Protein AF-A0A939CC47-F1 (afdb_monomer)

pLDDT: mean 85.48, std 13.49, range [52.25, 98.19]

Structure (mmCIF, N/CA/C/O backbone):
data_AF-A0A939CC47-F1
#
_entry.id   AF-A0A939CC47-F1
#
loop_
_atom_site.group_PDB
_atom_site.id
_atom_site.type_symbol
_atom_site.label_atom_id
_atom_site.label_alt_id
_atom_site.label_comp_id
_atom_site.label_asym_id
_atom_site.label_entity_id
_atom_site.label_seq_id
_atom_site.pdbx_PDB_ins_code
_atom_site.Cartn_x
_atom_site.Cartn_y
_atom_site.Cartn_z
_atom_site.occupancy
_atom_site.B_iso_or_equiv
_atom_site.auth_seq_id
_atom_site.auth_comp_id
_atom_site.auth_asym_id
_atom_site.auth_atom_id
_atom_site.pdbx_PDB_model_num
ATOM 1 N N . MET A 1 1 ? 1.104 9.742 51.052 1.00 52.25 1 MET A N 1
ATOM 2 C CA . MET A 1 1 ? 0.453 8.570 50.416 1.00 52.25 1 MET A CA 1
ATOM 3 C C . MET A 1 1 ? -0.758 8.930 49.542 1.00 52.25 1 MET A C 1
ATOM 5 O O . MET A 1 1 ? -0.833 8.442 48.426 1.00 52.25 1 MET A O 1
ATOM 9 N N . LYS A 1 2 ? -1.683 9.817 49.956 1.00 56.56 2 LYS A N 1
ATOM 10 C CA . LYS A 1 2 ? -2.854 10.183 49.116 1.00 56.56 2 LYS A CA 1
ATOM 11 C C . LYS A 1 2 ? -2.512 10.945 47.816 1.00 56.56 2 LYS A C 1
ATOM 13 O O . LYS A 1 2 ? -3.215 10.789 46.826 1.00 56.56 2 LYS A O 1
ATOM 18 N N . LYS A 1 3 ? -1.439 11.753 47.792 1.00 59.75 3 LYS A N 1
ATOM 19 C CA . LYS A 1 3 ? -1.012 12.516 46.595 1.00 59.75 3 LYS A CA 1
ATOM 20 C C . LYS A 1 3 ? -0.317 11.646 45.534 1.00 59.75 3 LYS A C 1
ATOM 22 O O . LYS A 1 3 ? -0.563 11.835 44.351 1.00 59.75 3 LYS A O 1
ATOM 27 N N . THR A 1 4 ? 0.481 10.663 45.954 1.00 66.62 4 THR A N 1
ATOM 28 C CA . THR A 1 4 ? 1.169 9.723 45.048 1.00 66.62 4 THR A CA 1
ATOM 29 C C . THR A 1 4 ? 0.193 8.746 44.388 1.00 66.62 4 THR A C 1
ATOM 31 O O . THR A 1 4 ? 0.344 8.439 43.214 1.00 66.62 4 THR A O 1
ATOM 34 N N . SER A 1 5 ? -0.867 8.339 45.098 1.00 68.00 5 SER A N 1
ATOM 35 C CA . SER A 1 5 ? -1.949 7.514 44.537 1.00 68.00 5 SER A CA 1
ATOM 36 C C . SER A 1 5 ? -2.760 8.245 43.453 1.00 68.00 5 SER A C 1
ATOM 38 O O . SER A 1 5 ? -3.056 7.656 42.418 1.00 68.00 5 SER A O 1
ATOM 40 N N . LYS A 1 6 ? -3.049 9.546 43.627 1.00 77.56 6 LYS A N 1
ATOM 41 C CA . LYS A 1 6 ? -3.721 10.357 42.593 1.00 77.56 6 LYS A CA 1
ATOM 42 C C . LYS A 1 6 ? -2.864 10.538 41.337 1.00 77.56 6 LYS A C 1
ATOM 44 O O . LYS A 1 6 ? -3.400 10.521 40.235 1.00 77.56 6 LYS A O 1
ATOM 49 N N . LEU A 1 7 ? -1.550 10.690 41.504 1.00 82.12 7 LEU A N 1
ATOM 50 C CA . LEU A 1 7 ? -0.620 10.846 40.384 1.00 82.12 7 LEU A CA 1
ATOM 51 C C . LEU A 1 7 ? -0.475 9.546 39.576 1.00 82.12 7 LEU A C 1
ATOM 53 O O . LEU A 1 7 ? -0.469 9.591 38.352 1.00 82.12 7 LEU A O 1
ATOM 57 N N . ALA A 1 8 ? -0.448 8.393 40.251 1.00 85.00 8 ALA A N 1
ATOM 58 C CA . AL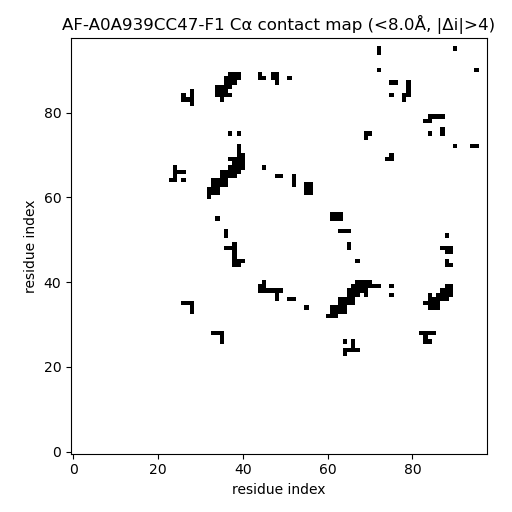A A 1 8 ? -0.451 7.086 39.593 1.00 85.00 8 ALA A CA 1
ATOM 59 C C . ALA A 1 8 ? -1.748 6.831 38.802 1.00 85.00 8 ALA A C 1
ATOM 61 O O . ALA A 1 8 ? -1.699 6.302 37.694 1.00 85.00 8 ALA A O 1
ATOM 62 N N . LEU A 1 9 ? -2.901 7.256 39.335 1.00 85.94 9 LEU A N 1
ATOM 63 C CA . LEU A 1 9 ? -4.188 7.146 38.643 1.00 85.94 9 LEU A CA 1
ATOM 64 C C . LEU A 1 9 ? -4.235 8.017 37.376 1.00 85.94 9 LEU A C 1
ATOM 66 O O . LEU A 1 9 ? -4.676 7.553 36.330 1.00 85.94 9 LEU A O 1
ATOM 70 N N . LEU A 1 10 ? -3.740 9.256 37.461 1.00 87.25 10 LEU A N 1
ATOM 71 C CA . LEU A 1 10 ? -3.617 10.163 36.315 1.00 87.25 10 LEU A CA 1
ATOM 72 C C . LEU A 1 10 ? -2.681 9.599 35.241 1.00 87.25 10 LEU A C 1
ATOM 74 O O . LEU A 1 10 ? -3.022 9.635 34.067 1.00 87.25 10 LEU A O 1
ATOM 78 N N . PHE A 1 11 ? -1.540 9.031 35.636 1.00 86.56 11 PHE A N 1
ATOM 79 C CA . PHE A 1 11 ? -0.595 8.424 34.699 1.00 86.56 11 PHE A CA 1
ATOM 80 C C . PHE A 1 11 ? -1.182 7.194 33.991 1.00 86.56 11 PHE A C 1
ATOM 82 O O . PHE A 1 11 ? -1.047 7.056 32.778 1.00 86.56 11 PHE A O 1
ATOM 89 N N . SER A 1 12 ? -1.896 6.343 34.733 1.00 84.00 12 SER A N 1
ATOM 90 C CA . SER A 1 12 ? -2.605 5.185 34.175 1.00 84.00 12 SER A CA 1
ATOM 91 C C . SER A 1 12 ? -3.688 5.605 33.173 1.00 84.00 12 SER A C 1
ATOM 93 O O . SER A 1 12 ? -3.794 5.035 32.089 1.00 84.00 12 SER A O 1
ATOM 95 N N . LEU A 1 13 ? -4.440 6.666 33.487 1.00 85.31 13 LEU A N 1
ATOM 96 C CA . LEU A 1 13 ? -5.465 7.204 32.594 1.00 85.31 13 LEU A CA 1
ATOM 97 C C . LEU A 1 13 ? -4.862 7.797 31.310 1.00 85.31 13 LEU A C 1
ATOM 99 O O . LEU A 1 13 ? -5.410 7.592 30.232 1.00 85.31 13 LEU A O 1
ATOM 103 N N . SER A 1 14 ? -3.712 8.472 31.400 1.00 82.56 14 SER A N 1
ATOM 104 C CA . SER A 1 14 ? -2.996 8.990 30.227 1.00 82.56 14 SER A CA 1
ATOM 105 C C . SER A 1 14 ? -2.517 7.880 29.289 1.00 82.56 14 SER A C 1
ATOM 107 O O . SER A 1 14 ? -2.614 8.031 28.074 1.00 82.56 14 SER A O 1
ATOM 109 N N . ILE A 1 15 ? -2.029 6.758 29.831 1.00 82.44 15 ILE A N 1
ATOM 110 C CA . ILE A 1 15 ? -1.600 5.600 29.028 1.00 82.44 15 ILE A CA 1
ATOM 111 C C . ILE A 1 15 ? -2.799 4.956 28.328 1.00 82.44 15 ILE A C 1
ATOM 113 O O . ILE A 1 15 ? -2.716 4.661 27.139 1.00 82.44 15 ILE A O 1
ATOM 117 N N . ALA A 1 16 ? -3.924 4.806 29.034 1.00 79.06 16 ALA A N 1
ATOM 118 C CA . ALA A 1 16 ? -5.153 4.255 28.466 1.00 79.06 16 ALA A CA 1
ATOM 119 C C . ALA A 1 16 ? -5.713 5.116 27.317 1.00 79.06 16 ALA A C 1
ATOM 121 O O . ALA A 1 16 ? -6.238 4.582 26.341 1.00 79.06 16 ALA A O 1
ATOM 122 N N . LEU A 1 17 ? -5.568 6.443 27.407 1.00 76.38 17 LEU A N 1
ATOM 123 C CA . LEU A 1 17 ? -5.967 7.374 26.346 1.00 76.38 17 LEU A CA 1
ATOM 124 C C . LEU A 1 17 ? -5.018 7.329 25.136 1.00 76.38 17 LEU A C 1
ATOM 126 O O . LEU A 1 17 ? -5.468 7.516 24.009 1.00 76.38 17 LEU A O 1
ATOM 130 N N . LEU A 1 18 ? -3.725 7.055 25.340 1.00 69.19 18 LEU A N 1
ATOM 131 C CA . LEU A 1 18 ? -2.740 6.981 24.253 1.00 69.19 18 LEU A CA 1
ATOM 132 C C . LEU A 1 18 ? -2.831 5.689 23.433 1.00 69.19 18 LEU A C 1
ATOM 134 O O . LEU A 1 18 ? -2.522 5.708 22.245 1.00 69.19 18 LEU A O 1
ATOM 138 N N . SER A 1 19 ? -3.289 4.584 24.025 1.00 65.12 19 SER A N 1
ATOM 139 C CA . SER A 1 19 ? -3.461 3.303 23.323 1.00 65.12 19 SER A CA 1
ATOM 140 C C . SER A 1 19 ? -4.626 3.275 22.320 1.00 65.12 19 SER A C 1
ATOM 142 O O . SER A 1 19 ? -4.759 2.300 21.588 1.00 65.12 19 SER A O 1
ATOM 144 N N . GLY A 1 20 ? -5.464 4.319 22.268 1.00 59.19 20 GLY A N 1
ATOM 145 C CA . GLY A 1 20 ? -6.585 4.433 21.322 1.00 59.19 20 GLY A CA 1
ATOM 146 C C . GLY A 1 20 ? -6.282 5.232 20.050 1.00 59.19 20 GLY A C 1
ATOM 147 O O . GLY A 1 20 ? -7.073 5.204 19.110 1.00 59.19 20 GLY A O 1
ATOM 148 N N . CYS A 1 21 ? -5.154 5.943 19.989 1.00 62.62 21 CYS A N 1
ATOM 149 C CA . CYS A 1 21 ? -4.766 6.681 18.791 1.00 62.62 21 CYS A CA 1
ATOM 150 C C . CYS A 1 21 ? -3.993 5.753 17.851 1.00 62.62 21 CYS A C 1
ATOM 152 O O . CYS A 1 21 ? -2.774 5.631 17.961 1.00 62.62 21 CYS A O 1
ATOM 154 N N . SER A 1 22 ? -4.700 5.112 16.917 1.00 55.97 22 SER A N 1
ATOM 155 C CA . SER A 1 22 ? -4.052 4.506 15.750 1.00 55.97 22 SER A CA 1
ATOM 156 C C . SER A 1 22 ? -3.271 5.606 15.035 1.00 55.97 22 SER A C 1
ATOM 158 O O . SER A 1 22 ? -3.854 6.603 14.605 1.00 55.97 22 SER A O 1
ATOM 160 N N . PHE A 1 23 ? -1.942 5.495 15.010 1.00 59.06 23 PHE A N 1
ATOM 161 C CA . PHE A 1 23 ? -1.090 6.510 14.405 1.00 59.06 23 PHE A CA 1
ATOM 162 C C . 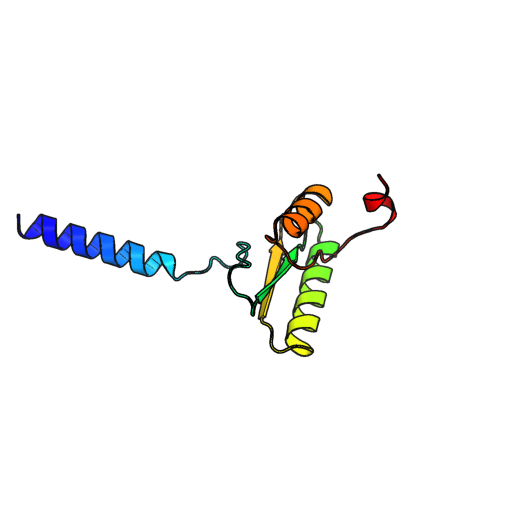PHE A 1 23 ? -1.349 6.497 12.892 1.00 59.06 23 PHE A C 1
ATOM 164 O O . PHE A 1 23 ? -1.098 5.469 12.257 1.00 59.06 23 PHE A O 1
ATOM 171 N N . PRO A 1 24 ? -1.864 7.587 12.295 1.00 53.44 24 PRO A N 1
ATOM 172 C CA . PRO A 1 24 ? -2.136 7.616 10.864 1.00 53.44 24 PRO A CA 1
ATOM 173 C C . PRO A 1 24 ? -0.839 7.332 10.096 1.00 53.44 24 PRO A C 1
ATOM 175 O O . PRO A 1 24 ? 0.145 8.052 10.254 1.00 53.44 24 PRO A O 1
ATOM 178 N N . GLY A 1 25 ? -0.817 6.257 9.305 1.00 52.41 25 GLY A N 1
ATOM 179 C CA . GLY A 1 25 ? 0.373 5.816 8.566 1.00 52.41 25 GLY A CA 1
ATOM 180 C C . GLY A 1 25 ? 1.259 4.781 9.271 1.00 52.41 25 GLY A C 1
ATOM 181 O O . GLY A 1 25 ? 2.284 4.401 8.706 1.00 52.41 25 GLY A O 1
ATOM 182 N N . LEU A 1 26 ? 0.887 4.287 10.458 1.00 59.97 26 LEU A N 1
ATOM 183 C CA . LEU A 1 26 ? 1.489 3.087 11.040 1.00 59.97 26 LEU A CA 1
ATOM 184 C C . LEU A 1 26 ? 0.655 1.864 10.648 1.00 59.97 26 LEU A C 1
ATOM 186 O O . LEU A 1 26 ? -0.546 1.809 10.907 1.00 59.97 26 LEU A O 1
ATOM 190 N N . ALA A 1 27 ? 1.299 0.897 9.997 1.00 54.47 27 ALA A N 1
ATOM 191 C CA . ALA A 1 27 ? 0.683 -0.360 9.603 1.00 54.47 27 ALA A CA 1
ATOM 192 C C . ALA A 1 27 ? 0.128 -1.082 10.840 1.00 54.47 27 ALA A C 1
ATOM 194 O O . ALA A 1 27 ? 0.888 -1.556 11.681 1.00 54.47 27 ALA A O 1
ATOM 195 N N . SER A 1 28 ? -1.192 -1.158 10.966 1.00 55.84 28 SER A N 1
ATOM 196 C CA . SER A 1 28 ? -1.836 -2.135 11.834 1.00 55.84 28 SER A CA 1
ATOM 197 C C . SER A 1 28 ? -2.884 -2.843 11.000 1.00 55.84 28 SER A C 1
ATOM 199 O O . SER A 1 28 ? -3.918 -2.274 10.667 1.00 55.84 28 SER A O 1
ATOM 201 N N . THR A 1 29 ? -2.591 -4.087 10.645 1.00 59.09 29 THR A N 1
ATOM 202 C CA . THR A 1 29 ? -3.527 -5.019 10.001 1.00 59.09 29 THR A CA 1
ATOM 203 C C . THR A 1 29 ? -4.375 -5.768 11.026 1.00 59.09 29 THR A C 1
ATOM 205 O O . THR A 1 29 ? -5.071 -6.718 10.687 1.00 59.09 29 THR A O 1
ATOM 208 N N . SER A 1 30 ? -4.333 -5.339 12.293 1.00 61.09 30 SER A N 1
ATOM 209 C CA . SER A 1 30 ? -5.062 -5.977 13.395 1.00 61.09 30 SER A CA 1
ATOM 210 C C . SER A 1 30 ? -6.585 -5.837 13.265 1.00 61.09 30 SER A C 1
ATOM 212 O O . SER A 1 30 ? -7.316 -6.514 13.982 1.00 61.09 30 SER A O 1
ATOM 214 N N . ASP A 1 31 ? -7.060 -4.953 12.381 1.00 73.19 31 ASP A N 1
ATOM 215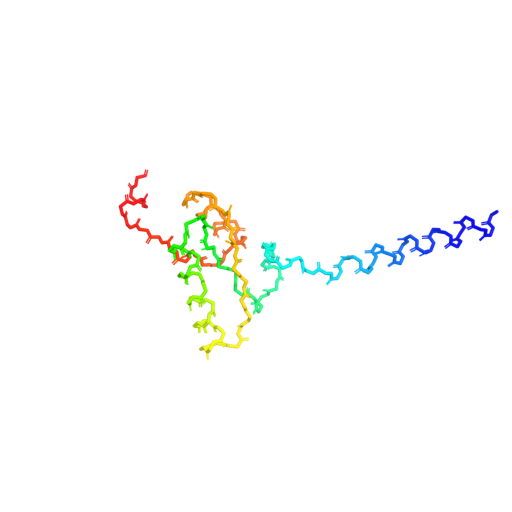 C CA . ASP A 1 31 ? -8.470 -4.812 12.022 1.00 73.19 31 ASP A CA 1
ATOM 216 C C . ASP A 1 31 ? -8.744 -5.508 10.682 1.00 73.19 31 ASP A C 1
ATOM 218 O O . ASP A 1 31 ? -8.256 -5.086 9.634 1.00 73.19 31 ASP A O 1
ATOM 222 N N . GLU A 1 32 ? -9.566 -6.557 10.716 1.00 78.38 32 GLU A N 1
ATOM 223 C CA . GLU A 1 32 ? -9.984 -7.334 9.541 1.00 78.38 32 GLU A CA 1
ATOM 224 C C . GLU A 1 32 ? -10.734 -6.501 8.481 1.00 78.38 32 GLU A C 1
ATOM 226 O O . GLU A 1 32 ? -10.794 -6.885 7.306 1.00 78.38 32 GLU A O 1
ATOM 231 N N . ASN A 1 33 ? -11.276 -5.347 8.881 1.00 87.50 33 ASN A N 1
ATOM 232 C CA . ASN A 1 33 ? -12.010 -4.428 8.012 1.00 87.50 33 ASN A CA 1
ATOM 233 C C . ASN A 1 33 ? -11.117 -3.359 7.372 1.00 87.50 33 ASN A C 1
ATOM 235 O O . ASN A 1 33 ? -11.623 -2.532 6.611 1.00 87.50 33 ASN A O 1
ATOM 239 N N . THR A 1 34 ? -9.809 -3.371 7.644 1.00 90.69 34 THR A N 1
ATOM 240 C CA . THR A 1 34 ? -8.861 -2.394 7.104 1.00 90.69 34 THR A CA 1
ATOM 241 C C . THR A 1 34 ? -7.841 -3.070 6.186 1.00 90.69 34 THR A C 1
ATOM 243 O O . THR A 1 34 ? -7.107 -3.970 6.584 1.00 90.69 34 THR A O 1
ATOM 246 N N . VAL A 1 35 ? -7.761 -2.614 4.935 1.00 93.56 35 VAL A N 1
ATOM 247 C CA . VAL A 1 35 ? -6.777 -3.086 3.952 1.00 93.56 35 VAL A CA 1
ATOM 248 C C . VAL A 1 35 ? -5.538 -2.195 3.996 1.00 93.56 35 VAL A C 1
ATOM 250 O O . VAL A 1 35 ? -5.593 -1.005 3.682 1.00 93.56 35 VAL A O 1
ATOM 253 N N . ALA A 1 36 ? -4.400 -2.785 4.354 1.00 93.75 36 ALA A N 1
ATOM 254 C CA . ALA A 1 36 ? -3.117 -2.093 4.379 1.00 93.75 36 ALA A CA 1
ATOM 255 C C . ALA A 1 36 ? -2.411 -2.174 3.017 1.00 93.75 36 ALA A C 1
ATOM 257 O O . ALA A 1 36 ? -2.193 -3.261 2.479 1.00 93.75 36 ALA A O 1
ATOM 258 N N . ILE A 1 37 ? -2.034 -1.024 2.461 1.00 95.00 37 ILE A N 1
ATOM 259 C CA . ILE A 1 37 ? -1.469 -0.891 1.114 1.00 95.00 37 ILE A CA 1
ATOM 260 C C . ILE A 1 37 ? -0.075 -0.263 1.212 1.00 95.00 37 ILE A C 1
ATOM 262 O O . ILE A 1 37 ? 0.066 0.848 1.715 1.00 95.00 37 ILE A O 1
ATOM 266 N N . THR A 1 38 ? 0.976 -0.916 0.711 1.00 94.94 38 THR A N 1
ATOM 267 C CA . THR A 1 38 ? 2.326 -0.318 0.704 1.00 94.94 38 THR A CA 1
ATOM 268 C C . THR A 1 38 ? 2.461 0.696 -0.436 1.00 94.94 38 THR A C 1
ATOM 270 O O . THR A 1 38 ? 2.404 0.296 -1.600 1.00 94.94 38 THR A O 1
ATOM 273 N N . GLY A 1 39 ? 2.703 1.972 -0.123 1.00 92.56 39 GLY A N 1
ATOM 274 C CA . GLY A 1 39 ? 2.902 3.064 -1.091 1.00 92.56 39 GLY A CA 1
ATOM 275 C C . GLY A 1 39 ? 4.367 3.363 -1.445 1.00 92.56 39 GLY A C 1
ATOM 276 O O . GLY A 1 39 ? 4.635 4.162 -2.335 1.00 92.56 39 GLY A O 1
ATOM 277 N N . GLY A 1 40 ? 5.340 2.723 -0.787 1.00 90.50 40 GLY A N 1
ATOM 278 C CA . GLY A 1 40 ? 6.768 2.881 -1.103 1.00 90.50 40 GLY A CA 1
ATOM 279 C C . GLY A 1 40 ? 7.333 4.295 -0.859 1.00 90.50 40 GLY A C 1
ATOM 280 O O . GLY A 1 40 ? 6.768 5.090 -0.104 1.00 90.50 40 GLY A O 1
ATOM 281 N N . ILE A 1 41 ? 8.486 4.598 -1.473 1.00 92.62 41 ILE A N 1
ATOM 282 C CA . ILE A 1 41 ? 9.219 5.879 -1.314 1.00 92.62 41 ILE A CA 1
ATOM 283 C C . ILE A 1 41 ? 9.140 6.817 -2.527 1.00 92.62 41 ILE A C 1
ATOM 285 O O . ILE A 1 41 ? 9.495 7.987 -2.424 1.00 92.62 41 ILE A O 1
ATOM 289 N N . THR A 1 42 ? 8.715 6.321 -3.686 1.00 93.56 42 THR A N 1
ATOM 290 C CA . THR A 1 42 ? 8.629 7.118 -4.919 1.00 93.56 42 THR A CA 1
ATOM 291 C C . THR A 1 42 ? 7.255 7.758 -5.053 1.00 93.56 42 THR A C 1
ATOM 293 O O . THR A 1 42 ? 6.260 7.107 -4.732 1.00 93.56 42 THR A O 1
ATOM 296 N N . SER A 1 43 ? 7.172 8.950 -5.647 1.00 95.31 43 SER A N 1
ATOM 297 C CA . SER A 1 43 ? 5.887 9.612 -5.913 1.00 95.31 43 SER A CA 1
ATOM 298 C C . SER A 1 43 ? 4.923 8.744 -6.725 1.00 95.31 43 SER A C 1
ATOM 300 O O . SER A 1 43 ? 3.732 8.740 -6.442 1.00 95.31 43 SER A O 1
ATOM 302 N N . GLU A 1 44 ? 5.427 7.975 -7.697 1.00 96.06 44 GLU A N 1
ATOM 303 C CA . GLU A 1 44 ? 4.612 7.042 -8.484 1.00 96.06 44 GLU A CA 1
ATOM 304 C C . GLU A 1 44 ? 3.911 6.012 -7.590 1.00 96.06 44 GLU A C 1
ATOM 306 O O . GLU A 1 44 ? 2.684 5.945 -7.572 1.00 96.06 44 GLU A O 1
ATOM 311 N N . ALA A 1 45 ? 4.677 5.255 -6.801 1.00 94.88 45 ALA A N 1
ATOM 312 C CA . ALA A 1 45 ? 4.129 4.242 -5.902 1.00 94.88 45 ALA A CA 1
ATOM 313 C C . ALA A 1 45 ? 3.149 4.827 -4.864 1.00 94.88 45 ALA A C 1
ATOM 315 O O . ALA A 1 45 ? 2.153 4.182 -4.538 1.00 94.88 45 ALA A O 1
ATOM 316 N N . GLN A 1 46 ? 3.373 6.060 -4.395 1.00 95.12 46 GLN A N 1
ATOM 317 C CA . GLN A 1 46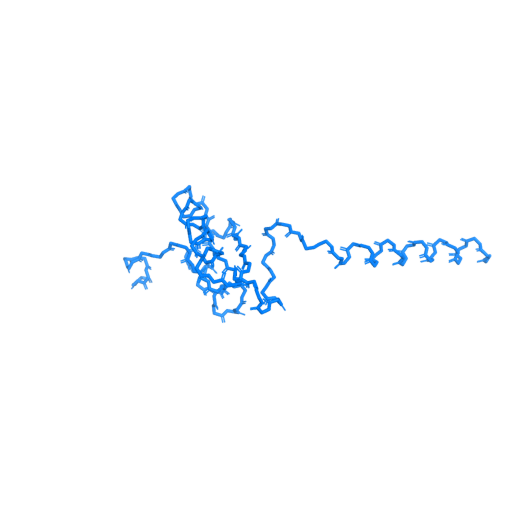 ? 2.468 6.732 -3.454 1.00 95.12 46 GLN A CA 1
ATOM 318 C C . GLN A 1 46 ? 1.150 7.148 -4.119 1.00 95.12 46 GLN A C 1
ATOM 320 O O . GLN A 1 46 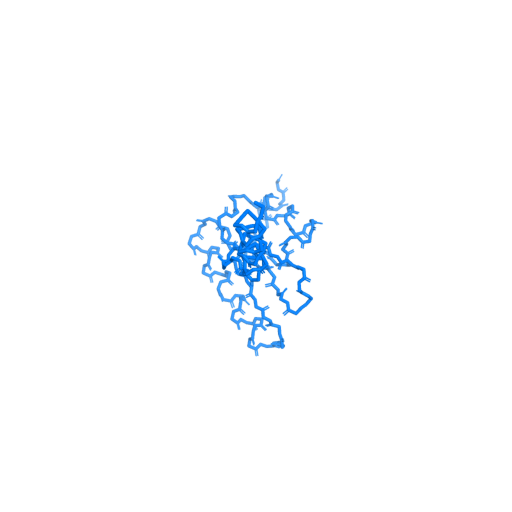? 0.082 6.951 -3.539 1.00 95.12 46 GLN A O 1
ATOM 325 N N . ILE A 1 47 ? 1.207 7.668 -5.351 1.00 97.31 47 ILE A N 1
ATOM 326 C CA . IL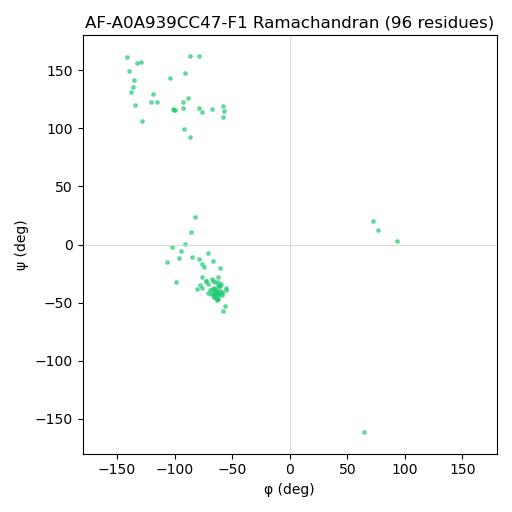E A 1 47 ? 0.013 7.977 -6.152 1.00 97.31 47 ILE A CA 1
ATOM 327 C C . ILE A 1 47 ? -0.774 6.694 -6.427 1.00 97.31 47 ILE A C 1
ATOM 329 O O . ILE A 1 47 ? -1.983 6.664 -6.209 1.00 97.31 47 ILE A O 1
ATOM 333 N N . LEU A 1 48 ? -0.100 5.620 -6.846 1.00 97.75 48 LEU A N 1
ATOM 334 C CA . LEU A 1 48 ? -0.738 4.320 -7.057 1.00 97.75 48 LEU A CA 1
ATOM 335 C C . LEU A 1 48 ? -1.359 3.781 -5.764 1.00 97.75 48 LEU A C 1
ATOM 337 O O . LEU A 1 48 ? -2.477 3.277 -5.797 1.00 97.75 48 LEU A O 1
ATOM 341 N N . GLY A 1 49 ? -0.694 3.950 -4.618 1.00 96.56 49 GLY A N 1
ATOM 342 C CA . GLY A 1 49 ? -1.239 3.575 -3.312 1.00 96.56 49 GLY A CA 1
ATOM 343 C C . GLY A 1 49 ? -2.545 4.297 -2.995 1.00 96.56 49 GLY A C 1
ATOM 344 O O . GLY A 1 49 ? -3.503 3.656 -2.571 1.00 96.56 49 GLY A O 1
ATOM 345 N N . ALA A 1 50 ? -2.619 5.600 -3.275 1.00 96.94 50 ALA A N 1
ATOM 346 C CA . ALA A 1 50 ? -3.839 6.386 -3.105 1.00 96.94 50 ALA A CA 1
ATOM 347 C C . ALA A 1 50 ? -4.955 5.978 -4.086 1.00 96.94 50 ALA A C 1
ATOM 349 O O . ALA A 1 50 ? -6.121 5.924 -3.701 1.00 96.94 50 ALA A O 1
ATOM 350 N N . VAL A 1 51 ? -4.612 5.652 -5.338 1.00 98.19 51 VAL A N 1
ATOM 351 C CA . VAL A 1 51 ? -5.582 5.145 -6.323 1.00 98.19 51 VAL A CA 1
ATOM 352 C C . VAL A 1 51 ? -6.166 3.808 -5.864 1.00 98.19 51 VAL A C 1
ATOM 354 O O . VAL A 1 51 ? -7.384 3.645 -5.856 1.00 98.19 51 VAL A O 1
ATOM 357 N N . VAL A 1 52 ? -5.318 2.869 -5.434 1.00 97.75 52 VAL A N 1
ATOM 358 C CA . VAL A 1 52 ? -5.756 1.562 -4.920 1.00 97.75 52 VAL A CA 1
ATOM 359 C C . VAL A 1 52 ? -6.611 1.727 -3.663 1.00 97.75 52 VAL A C 1
ATOM 361 O O . VAL A 1 52 ? -7.649 1.078 -3.561 1.00 97.75 52 VAL A O 1
ATOM 364 N N . ALA A 1 53 ? -6.220 2.614 -2.744 1.00 96.81 53 ALA A N 1
ATOM 365 C CA . ALA A 1 53 ? -6.999 2.936 -1.551 1.00 96.81 53 ALA A CA 1
ATOM 366 C C . ALA A 1 53 ? -8.418 3.398 -1.915 1.00 96.81 53 ALA A C 1
ATOM 368 O O . ALA A 1 53 ? -9.398 2.782 -1.499 1.00 96.81 53 ALA A O 1
ATOM 369 N N . GLY A 1 54 ? -8.529 4.394 -2.800 1.00 97.50 54 GLY A N 1
ATOM 370 C CA . GLY A 1 54 ? -9.824 4.886 -3.267 1.00 97.50 54 GLY A CA 1
ATOM 371 C C . GLY A 1 54 ? -10.658 3.814 -3.973 1.00 97.50 54 GLY A C 1
ATOM 372 O O . GLY A 1 54 ? -11.871 3.774 -3.803 1.00 97.50 54 GLY A O 1
ATOM 373 N N . MET A 1 55 ? -10.032 2.907 -4.731 1.00 98.06 55 MET A N 1
ATOM 374 C CA . MET A 1 55 ? -10.745 1.783 -5.344 1.00 98.06 55 MET A CA 1
ATOM 375 C C . MET A 1 55 ? -11.286 0.799 -4.302 1.00 98.06 55 MET A C 1
ATOM 377 O O . MET A 1 55 ? -12.435 0.380 -4.409 1.00 98.06 55 MET A O 1
ATOM 381 N N . VAL A 1 56 ? -10.487 0.420 -3.305 1.00 96.88 56 VAL A N 1
ATOM 382 C CA . VAL A 1 56 ? -10.929 -0.514 -2.260 1.00 96.88 56 VAL A CA 1
ATOM 383 C C . VAL A 1 56 ? -12.082 0.091 -1.459 1.00 96.88 56 VAL A C 1
ATOM 385 O O . VAL A 1 56 ? -13.101 -0.573 -1.306 1.00 96.88 56 VAL A O 1
ATOM 388 N N . GLU A 1 57 ? -11.974 1.348 -1.031 1.00 96.19 57 GLU A N 1
ATOM 389 C CA . GLU A 1 57 ? -13.037 2.026 -0.269 1.00 96.19 57 GLU A CA 1
ATOM 390 C C . GLU A 1 57 ? -14.301 2.274 -1.099 1.00 96.19 57 GLU A C 1
ATOM 392 O O . GLU A 1 57 ? -15.404 2.309 -0.564 1.00 96.19 57 GLU A O 1
ATOM 397 N N . HIS A 1 58 ? -14.166 2.457 -2.416 1.00 97.62 58 HIS A N 1
ATOM 398 C CA . HIS A 1 58 ? -15.314 2.698 -3.288 1.00 97.62 58 HIS A CA 1
ATOM 399 C C . HIS A 1 58 ? -16.061 1.415 -3.669 1.00 97.62 58 HIS A C 1
ATOM 401 O O . HIS A 1 58 ? -17.284 1.426 -3.794 1.00 97.62 58 HIS A O 1
ATOM 407 N N . TYR A 1 59 ? -15.336 0.319 -3.901 1.00 97.94 59 TYR A N 1
ATOM 408 C CA . TYR A 1 59 ? -15.906 -0.933 -4.411 1.00 97.94 59 TYR A CA 1
ATOM 409 C C . TYR A 1 59 ? -16.099 -2.008 -3.335 1.00 97.94 59 TYR A C 1
ATOM 411 O O . TYR A 1 59 ? -16.586 -3.096 -3.646 1.00 97.94 59 TYR A O 1
ATOM 419 N N . THR A 1 60 ? -15.712 -1.742 -2.087 1.00 95.50 60 THR A N 1
ATOM 420 C CA . THR A 1 60 ? -15.858 -2.672 -0.962 1.00 95.50 60 THR A CA 1
ATOM 421 C C . THR A 1 60 ? -16.251 -1.920 0.306 1.00 95.50 60 THR A C 1
ATOM 423 O O . THR A 1 60 ? -16.000 -0.728 0.419 1.00 95.50 60 THR A O 1
ATOM 426 N N . ASP A 1 61 ? -16.791 -2.627 1.297 1.00 94.69 61 ASP A N 1
ATOM 427 C CA . ASP A 1 61 ? -17.121 -2.051 2.610 1.00 94.69 61 ASP A CA 1
ATOM 428 C C . ASP A 1 61 ? -15.906 -1.980 3.564 1.00 94.69 61 ASP A C 1
ATOM 430 O O . ASP A 1 61 ? -16.062 -2.012 4.786 1.00 94.69 61 ASP A O 1
ATOM 434 N N . LYS A 1 62 ? -14.676 -1.948 3.028 1.00 93.94 62 LYS A N 1
ATOM 435 C CA . LYS A 1 62 ? -13.432 -1.939 3.813 1.00 93.94 62 LYS A CA 1
ATOM 436 C C . LYS A 1 62 ? -12.802 -0.554 3.852 1.00 93.94 62 LYS A C 1
ATOM 438 O O . LYS A 1 62 ? -12.763 0.146 2.846 1.00 93.94 62 LYS A O 1
ATOM 443 N N . ASN A 1 63 ? -12.220 -0.211 4.997 1.00 92.88 63 ASN A N 1
ATOM 444 C CA . ASN A 1 63 ? -11.356 0.959 5.129 1.00 92.88 63 ASN A CA 1
ATOM 445 C C . ASN A 1 63 ? -9.966 0.657 4.566 1.00 92.88 63 ASN A C 1
ATOM 447 O O . ASN A 1 63 ? -9.576 -0.507 4.426 1.00 92.88 63 ASN A O 1
ATOM 451 N N . THR A 1 64 ? -9.181 1.695 4.285 1.00 93.44 64 THR A N 1
ATOM 452 C CA . THR A 1 64 ? -7.804 1.512 3.824 1.00 93.44 64 THR A CA 1
ATOM 453 C C . THR A 1 64 ? -6.796 2.322 4.619 1.00 93.44 64 THR A C 1
ATOM 455 O O . THR A 1 64 ? -7.104 3.333 5.246 1.00 93.44 64 THR A O 1
ATOM 458 N N . THR A 1 65 ? -5.548 1.864 4.591 1.00 92.88 65 THR A N 1
ATOM 459 C CA . THR A 1 65 ? -4.405 2.634 5.078 1.00 92.88 65 THR A CA 1
ATOM 460 C C . THR A 1 65 ? -3.241 2.488 4.111 1.00 92.88 65 THR A C 1
ATOM 462 O O . THR A 1 65 ? -2.901 1.378 3.695 1.00 92.88 65 THR A O 1
ATOM 465 N N . VAL A 1 66 ? -2.630 3.611 3.731 1.00 93.44 66 VAL A N 1
ATOM 466 C CA . VAL A 1 66 ? -1.465 3.623 2.840 1.00 93.44 66 VAL A CA 1
ATOM 467 C C . VAL A 1 66 ? -0.197 3.785 3.673 1.00 93.44 66 VAL A C 1
ATOM 469 O O . VAL A 1 66 ? 0.026 4.811 4.315 1.00 93.44 66 VAL A O 1
ATOM 472 N N . ILE A 1 67 ? 0.654 2.763 3.641 1.00 91.94 67 ILE A N 1
ATOM 473 C CA . ILE A 1 67 ? 1.934 2.716 4.343 1.00 91.94 67 ILE A CA 1
ATOM 474 C C . ILE A 1 67 ? 3.014 3.242 3.401 1.00 91.94 67 ILE A C 1
ATOM 476 O O . ILE A 1 67 ? 3.513 2.530 2.523 1.00 91.94 67 ILE A O 1
ATOM 480 N N . ASN A 1 68 ? 3.373 4.506 3.582 1.00 90.69 68 ASN A N 1
ATOM 481 C CA . ASN A 1 68 ? 4.459 5.136 2.840 1.00 90.69 68 ASN A CA 1
ATOM 482 C C . ASN A 1 68 ? 5.809 4.893 3.517 1.00 90.69 68 ASN A C 1
ATOM 484 O O . ASN A 1 68 ? 5.893 4.598 4.707 1.00 90.69 68 ASN A O 1
ATOM 488 N N . ASN A 1 69 ? 6.879 5.093 2.752 1.00 86.12 69 ASN A N 1
ATOM 489 C CA . ASN A 1 69 ? 8.268 5.046 3.209 1.00 86.12 69 ASN A CA 1
ATOM 490 C C . ASN A 1 69 ? 8.818 3.650 3.543 1.00 86.12 69 ASN A C 1
ATOM 492 O O . ASN A 1 69 ? 9.848 3.531 4.205 1.00 86.12 69 ASN A O 1
ATOM 496 N N . LEU A 1 70 ? 8.197 2.588 3.023 1.00 87.62 70 LEU A N 1
ATOM 497 C CA . LEU A 1 70 ? 8.858 1.287 2.921 1.00 87.62 70 LEU A CA 1
ATOM 498 C C . LEU A 1 70 ? 9.843 1.320 1.741 1.00 87.62 70 LEU A C 1
ATOM 500 O O . LEU A 1 70 ? 9.456 1.519 0.589 1.00 87.62 70 LEU A O 1
ATOM 504 N N . ALA A 1 71 ? 11.136 1.214 2.055 1.00 82.56 71 ALA A N 1
ATOM 505 C CA . ALA A 1 71 ? 12.210 1.665 1.169 1.00 82.56 71 ALA A CA 1
ATOM 506 C C . ALA A 1 71 ? 12.445 0.795 -0.074 1.00 82.56 71 ALA A C 1
ATOM 508 O O . ALA A 1 71 ? 12.867 1.316 -1.104 1.00 82.56 71 ALA A O 1
ATOM 509 N N . THR A 1 72 ? 12.203 -0.516 0.001 1.00 90.06 72 THR A N 1
ATOM 510 C CA . THR A 1 72 ? 12.511 -1.448 -1.095 1.00 90.06 72 THR A CA 1
ATOM 511 C C . THR A 1 72 ? 11.345 -2.383 -1.385 1.00 90.06 72 THR A C 1
ATOM 513 O O . THR A 1 72 ? 10.521 -2.677 -0.517 1.00 90.06 72 THR A O 1
ATOM 516 N N . THR A 1 73 ? 11.295 -2.913 -2.607 1.00 91.12 73 THR A N 1
ATOM 517 C CA . THR A 1 73 ? 10.306 -3.922 -3.016 1.00 91.12 73 THR A CA 1
ATOM 518 C C . THR A 1 73 ? 10.419 -5.217 -2.209 1.00 91.12 73 THR A C 1
ATOM 520 O O . THR A 1 73 ? 9.403 -5.885 -2.005 1.00 91.12 73 THR A O 1
ATOM 523 N N . THR A 1 74 ? 11.614 -5.545 -1.703 1.00 93.31 74 THR A N 1
ATOM 524 C CA . THR A 1 74 ? 11.858 -6.655 -0.769 1.00 93.31 74 THR A CA 1
ATOM 525 C C . THR A 1 74 ? 11.229 -6.392 0.596 1.00 93.31 74 THR A C 1
ATOM 527 O O . THR A 1 74 ? 10.588 -7.283 1.138 1.00 93.31 74 THR A O 1
ATOM 530 N N . ILE A 1 75 ? 11.340 -5.173 1.139 1.00 92.94 75 ILE A N 1
ATOM 531 C CA . ILE A 1 75 ? 10.662 -4.802 2.394 1.00 92.94 75 ILE A CA 1
ATOM 532 C C . ILE A 1 75 ? 9.145 -4.831 2.198 1.00 92.94 75 ILE A C 1
ATOM 534 O O . ILE A 1 75 ? 8.442 -5.400 3.027 1.00 92.94 75 ILE A O 1
ATOM 538 N N . ASN A 1 76 ? 8.638 -4.300 1.080 1.00 92.62 76 ASN A N 1
ATOM 539 C CA . ASN A 1 76 ? 7.213 -4.397 0.744 1.00 92.62 76 ASN A CA 1
ATOM 540 C C . ASN A 1 76 ? 6.761 -5.859 0.652 1.00 92.62 76 ASN A C 1
ATOM 542 O O . ASN A 1 76 ? 5.687 -6.208 1.130 1.00 92.62 76 ASN A O 1
ATOM 546 N N . HIS A 1 77 ? 7.580 -6.720 0.040 1.00 93.81 77 HIS A N 1
ATOM 547 C CA . HIS A 1 77 ? 7.298 -8.148 -0.052 1.00 93.81 77 HIS A CA 1
ATOM 548 C C . HIS A 1 77 ? 7.268 -8.798 1.330 1.00 93.81 77 HIS A C 1
ATOM 550 O O . HIS A 1 77 ? 6.310 -9.491 1.649 1.00 93.81 77 HIS A O 1
ATOM 556 N N . GLN A 1 78 ? 8.257 -8.516 2.179 1.00 93.69 78 GLN A N 1
ATOM 557 C CA . GLN A 1 78 ? 8.300 -9.056 3.532 1.00 93.69 78 GLN A CA 1
ATOM 558 C C . GLN A 1 78 ? 7.110 -8.585 4.373 1.00 93.69 78 GLN A C 1
ATOM 560 O O . GLN A 1 78 ? 6.520 -9.397 5.075 1.00 93.69 78 GLN A O 1
ATOM 565 N N . ALA A 1 79 ? 6.710 -7.316 4.257 1.00 92.12 79 ALA A N 1
ATOM 566 C CA . ALA A 1 79 ? 5.521 -6.789 4.922 1.00 92.12 79 ALA A CA 1
ATOM 567 C C . ALA A 1 7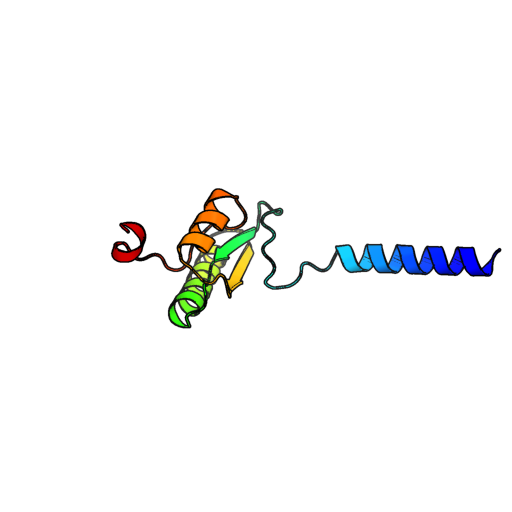9 ? 4.254 -7.548 4.495 1.00 92.12 79 ALA A C 1
ATOM 569 O O . ALA A 1 79 ? 3.428 -7.887 5.336 1.00 92.12 79 ALA A O 1
ATOM 570 N N . MET A 1 80 ? 4.121 -7.888 3.208 1.00 92.19 80 MET A N 1
ATOM 571 C CA . MET A 1 80 ? 3.014 -8.731 2.746 1.00 92.19 80 MET A CA 1
ATOM 572 C C . MET A 1 80 ? 3.093 -10.156 3.304 1.00 92.19 80 MET A C 1
ATOM 574 O O . MET A 1 80 ? 2.095 -10.679 3.790 1.00 92.19 80 MET A O 1
ATOM 578 N N . MET A 1 81 ? 4.274 -10.780 3.277 1.00 94.56 81 MET A N 1
ATOM 579 C CA . MET A 1 81 ? 4.467 -12.147 3.781 1.00 94.56 81 MET A CA 1
ATOM 580 C C . MET A 1 81 ? 4.248 -12.260 5.294 1.00 94.56 81 MET A C 1
ATOM 582 O O . MET A 1 81 ? 3.778 -13.291 5.770 1.00 94.56 81 MET A O 1
ATOM 586 N N . ASN A 1 82 ? 4.560 -11.203 6.042 1.00 91.81 82 ASN A N 1
ATOM 587 C CA . ASN A 1 82 ? 4.324 -11.109 7.481 1.00 91.81 82 ASN A CA 1
ATOM 588 C C . ASN A 1 82 ? 2.866 -10.777 7.835 1.00 91.81 82 ASN A C 1
ATOM 590 O O . ASN A 1 82 ? 2.494 -10.868 9.002 1.00 91.81 82 ASN A O 1
ATOM 594 N N . GLY A 1 83 ? 2.047 -10.374 6.858 1.00 89.62 83 GLY A N 1
ATOM 595 C CA . GLY A 1 83 ? 0.696 -9.874 7.102 1.00 89.62 83 GLY A CA 1
ATOM 596 C C . GLY A 1 83 ? 0.643 -8.438 7.635 1.00 89.62 83 GLY A C 1
ATOM 597 O O . GLY A 1 83 ? -0.424 -8.001 8.050 1.00 89.62 83 GLY A O 1
ATOM 598 N N . ASP A 1 84 ? 1.751 -7.692 7.596 1.00 88.81 84 ASP A N 1
ATOM 599 C CA . ASP A 1 84 ? 1.821 -6.262 7.942 1.00 88.81 84 ASP A CA 1
ATOM 600 C C . ASP A 1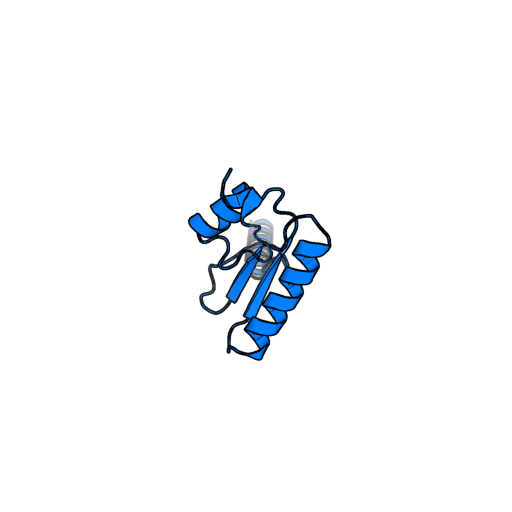 84 ? 1.209 -5.372 6.841 1.00 88.81 84 ASP A C 1
ATOM 602 O O . ASP A 1 84 ? 0.853 -4.216 7.071 1.00 88.81 84 ASP A O 1
ATOM 606 N N . 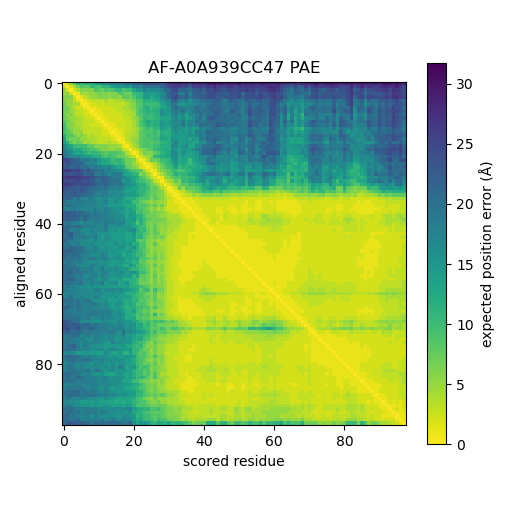ALA A 1 85 ? 1.087 -5.904 5.622 1.00 92.06 85 ALA A N 1
ATOM 607 C CA . ALA A 1 85 ? 0.399 -5.278 4.503 1.00 92.06 85 ALA A CA 1
ATOM 608 C C . ALA A 1 85 ? -0.406 -6.313 3.710 1.00 92.06 85 ALA A C 1
ATOM 610 O O . ALA A 1 85 ? -0.026 -7.474 3.608 1.00 92.06 85 ALA A O 1
ATOM 611 N N . SER A 1 86 ? -1.511 -5.887 3.108 1.00 93.50 86 SER A N 1
ATOM 612 C CA . SER A 1 86 ? -2.377 -6.744 2.292 1.00 93.50 86 SER A CA 1
ATOM 613 C C . SER A 1 86 ? -2.102 -6.596 0.797 1.00 93.50 86 SER A C 1
ATOM 615 O O . SER A 1 86 ? -2.274 -7.544 0.038 1.00 93.50 86 SER A O 1
ATOM 617 N N . ILE A 1 87 ? -1.704 -5.398 0.360 1.00 94.81 87 ILE A N 1
ATOM 618 C CA . ILE A 1 87 ? -1.473 -5.068 -1.049 1.00 94.81 87 ILE A CA 1
ATOM 619 C C . ILE A 1 87 ? -0.171 -4.282 -1.170 1.00 94.81 87 ILE A C 1
ATOM 621 O O . ILE A 1 87 ? 0.111 -3.397 -0.363 1.00 94.81 87 ILE A O 1
ATOM 625 N N . SER A 1 88 ? 0.602 -4.549 -2.220 1.00 94.88 88 SER A N 1
ATOM 626 C CA . SER A 1 88 ? 1.688 -3.664 -2.634 1.00 94.88 88 SER A CA 1
ATOM 627 C C . SER A 1 88 ? 1.242 -2.832 -3.830 1.00 94.88 88 SER A C 1
ATOM 629 O O . SER A 1 88 ? 0.925 -3.394 -4.874 1.00 94.88 88 SER A O 1
ATOM 631 N N . ALA A 1 89 ? 1.181 -1.505 -3.669 1.00 95.00 89 ALA A N 1
ATOM 632 C CA . ALA A 1 89 ? 0.592 -0.609 -4.668 1.00 95.00 89 ALA A CA 1
ATOM 633 C C . ALA A 1 89 ? 1.318 -0.628 -6.017 1.00 95.00 89 ALA A C 1
ATOM 635 O O . ALA A 1 89 ? 0.696 -0.451 -7.061 1.00 95.00 89 ALA A O 1
ATOM 636 N N . ALA A 1 90 ? 2.633 -0.836 -5.987 1.00 93.62 90 ALA A N 1
ATOM 637 C CA . ALA A 1 90 ? 3.472 -0.899 -7.168 1.00 93.62 90 ALA A CA 1
ATOM 638 C C . ALA A 1 90 ? 4.416 -2.096 -7.061 1.00 93.62 90 ALA A C 1
ATOM 640 O O . ALA A 1 90 ? 5.236 -2.180 -6.142 1.00 93.62 90 ALA A O 1
ATOM 641 N N . ARG A 1 91 ? 4.305 -3.012 -8.025 1.00 92.75 91 ARG A N 1
ATOM 642 C CA . ARG A 1 91 ? 5.257 -4.098 -8.257 1.00 92.75 91 ARG A CA 1
ATOM 643 C C . ARG A 1 91 ? 5.520 -4.213 -9.747 1.00 92.75 91 ARG A C 1
ATOM 645 O O . ARG A 1 91 ? 4.587 -4.170 -10.546 1.00 92.75 91 ARG A O 1
ATOM 652 N N . TYR A 1 92 ? 6.789 -4.359 -10.109 1.00 93.31 92 TYR A N 1
ATOM 653 C CA . TYR A 1 92 ? 7.224 -4.431 -11.499 1.00 93.31 92 TYR A CA 1
ATOM 654 C C . TYR A 1 92 ? 7.887 -5.780 -11.728 1.00 93.31 92 TYR A C 1
ATOM 656 O O . TYR A 1 92 ? 8.794 -6.167 -10.994 1.00 93.31 92 TYR A O 1
ATOM 664 N N . THR A 1 93 ? 7.462 -6.480 -12.775 1.00 93.94 93 THR A N 1
ATOM 665 C CA . THR A 1 93 ? 7.916 -7.843 -13.085 1.00 93.94 93 THR A CA 1
ATOM 666 C C . THR A 1 93 ? 9.433 -7.953 -13.198 1.00 93.94 93 THR A C 1
ATOM 668 O O . THR A 1 93 ? 10.009 -8.910 -12.701 1.00 93.94 93 THR A O 1
ATOM 671 N N . GLY A 1 94 ? 10.096 -6.956 -13.791 1.00 95.38 94 GLY A N 1
ATOM 672 C CA . GLY A 1 94 ? 11.556 -6.935 -13.898 1.00 95.38 94 GLY A CA 1
ATOM 673 C C . GLY A 1 94 ? 12.268 -6.917 -12.543 1.00 95.38 94 GLY A C 1
ATOM 674 O O . GLY A 1 94 ? 13.303 -7.553 -12.407 1.00 95.38 94 GLY A O 1
ATOM 675 N N . THR A 1 95 ? 11.703 -6.234 -11.545 1.00 91.50 95 THR A N 1
ATOM 676 C CA . THR A 1 95 ? 12.245 -6.203 -10.178 1.00 91.50 95 THR A CA 1
ATOM 677 C C . THR A 1 95 ? 11.907 -7.472 -9.404 1.00 91.50 95 THR A C 1
ATOM 679 O O . THR A 1 95 ? 12.713 -7.920 -8.606 1.00 91.50 95 THR A O 1
ATOM 682 N N . ASP A 1 96 ? 10.729 -8.054 -9.630 1.00 91.25 96 ASP A N 1
ATOM 683 C CA . ASP A 1 96 ? 10.290 -9.260 -8.915 1.00 91.25 96 ASP A CA 1
ATOM 684 C C . ASP A 1 96 ? 10.974 -10.547 -9.409 1.00 91.25 96 ASP A C 1
ATOM 686 O O . ASP A 1 96 ? 10.941 -11.563 -8.720 1.00 91.25 96 ASP A O 1
ATOM 690 N N . LEU A 1 97 ? 11.589 -10.518 -10.596 1.00 91.81 97 LEU A N 1
ATOM 691 C CA . LEU A 1 97 ? 12.341 -11.642 -11.166 1.00 91.81 97 LEU A CA 1
ATOM 692 C C . LEU A 1 97 ? 13.805 -11.722 -10.698 1.00 91.81 97 LEU A C 1
ATOM 694 O O . LEU A 1 97 ? 14.465 -12.719 -10.999 1.00 91.81 97 LEU A O 1
ATOM 698 N N . THR A 1 98 ? 14.319 -10.693 -10.021 1.00 82.81 98 THR A N 1
ATOM 699 C CA . THR A 1 98 ? 15.719 -10.586 -9.564 1.00 82.81 98 THR A CA 1
ATOM 700 C C . THR A 1 98 ? 15.806 -10.564 -8.051 1.00 82.81 98 THR A C 1
ATOM 702 O O . THR A 1 98 ? 16.667 -11.286 -7.508 1.00 82.81 98 THR A O 1
#

Radius of gyration: 18.56 Å; Cα contacts (8 Å, |Δi|>4): 134; chains: 1; bounding box: 33×25×64 Å

Nearest PDB structures (foldseek):
  3ppp-assembly2_B  TM=9.708E-01  e=6.381E-04  Bacillus subtilis
  3r6u-assembly1_A  TM=9.710E-01  e=1.085E-03  Bacillus subtilis subsp. subtilis str. JH642
  6eyq-assembly1_A  TM=9.754E-01  e=1.239E-03  Bacillus subtilis subsp. subtilis str. 168
  6eyl-assembly2_B  TM=8.858E-01  e=5.971E-04  Bacillus subtilis
  6eyq-assembly2_B  TM=9.763E-01  e=4.991E-03  Bacillus subtilis subsp. subtilis str. 168

Foldseek 3Di:
DVVVVVVVVVVVVVVVVVVPDPPQQQQDLVDVQEAEEEQEADPVSVVLQVVVQCVCVVVHSGHYGYRYHQHDPVSVVVCCVVVSHVYYSDDDPVRVVD

Sequence (98 aa):
MKKTSKLALLFSLSIALLSGCSFPGLASTSDENTVAITGGITSEAQILGAVVAGMVEHYTDKNTTVINNLATTTINHQAMMNGDASISAARYTGTDLT

Secondary structure (DSSP, 8-state):
-HHHHHHHHHHHHHHHHHTT---TTS----STTEEEEEEESSHHHHHHHHHHHHHHHHHSS-EEEEEE---SHHHHHHHHHTTS-SEES---HHHHT-

Solvent-accessible surface area (backbone atoms only — not comparable to full-atom values): 5557 Å² total; per-residue (Å²): 113,76,66,60,54,53,50,52,51,52,51,53,51,52,52,62,60,56,76,69,60,78,55,89,64,59,76,69,48,86,43,93,56,41,48,27,26,33,6,32,70,48,72,66,28,38,52,38,16,53,52,52,38,53,48,46,48,71,78,40,100,33,48,63,45,55,30,60,66,42,82,41,75,66,54,48,47,49,31,41,76,72,52,51,22,74,42,66,46,64,84,54,70,78,65,76,75,108

Mean predicted aligned error: 9.15 Å